Protein AF-A0A0R3Q534-F1 (afdb_monomer)

Solvent-accessible surface area (backbone atoms only — not comparable to full-atom values): 11091 Å² total; per-residue (Å²): 141,88,83,83,88,86,87,88,84,84,90,83,79,91,78,88,84,88,81,89,82,86,86,80,85,84,85,87,80,87,82,92,83,89,88,87,83,89,81,92,75,92,73,79,76,75,79,73,73,80,74,81,74,75,68,78,77,80,73,76,77,76,70,69,93,70,54,65,66,41,43,29,35,39,53,57,94,94,42,75,48,47,27,30,29,54,48,79,88,50,54,94,75,45,80,98,55,68,57,70,58,57,60,71,66,54,60,93,68,46,87,54,40,44,41,32,38,40,40,71,92,70,74,49,66,48,79,40,52,47,93,35,52,44,83,42,66,64,92,80,59,65,52,85,85,47,58,71,74,50,27,54,19,49,52,49,55,57,74,72,109

Secondary structure (DSSP, 8-state):
-PPP-------------------PPP---------------------PPPP-------------S--TT-EEEEEETTEEEEEEE--GGGGGG-TTS-HHHHHHT--SSGGGEEEEEESSSS--EEEEEGGGEEE--GGG--GGGS-HHHHHHHHHHHHH-

Structure (mmCIF, N/CA/C/O backbone):
data_AF-A0A0R3Q534-F1
#
_entry.id   AF-A0A0R3Q534-F1
#
loop_
_atom_site.group_PDB
_atom_site.id
_atom_site.type_symbol
_atom_site.label_atom_id
_atom_site.label_alt_id
_atom_site.label_comp_id
_atom_site.label_asym_id
_atom_site.label_entity_id
_atom_site.label_seq_id
_atom_site.pdbx_PDB_ins_code
_atom_site.Cartn_x
_atom_site.Cartn_y
_atom_site.Cartn_z
_atom_site.occupancy
_atom_site.B_iso_or_equiv
_atom_site.auth_seq_id
_atom_site.auth_comp_id
_atom_site.auth_asym_id
_atom_site.auth_atom_id
_atom_site.pdbx_PDB_model_num
ATOM 1 N N . MET A 1 1 ? -13.007 -58.824 14.047 1.00 42.56 1 MET A N 1
ATOM 2 C CA . MET A 1 1 ? -11.713 -59.517 14.225 1.00 42.56 1 MET A CA 1
ATOM 3 C C . MET A 1 1 ? -10.612 -58.473 14.197 1.00 42.56 1 MET A C 1
ATOM 5 O O . MET A 1 1 ? -10.309 -57.938 13.144 1.00 42.56 1 MET A O 1
ATOM 9 N N . THR A 1 2 ? -10.100 -58.116 15.367 1.00 43.03 2 THR A N 1
ATOM 10 C CA . THR A 1 2 ? -9.012 -57.154 15.579 1.00 43.03 2 THR A CA 1
ATOM 11 C C . THR A 1 2 ? -7.726 -57.930 15.839 1.00 43.03 2 THR A C 1
ATOM 13 O O . THR A 1 2 ? -7.668 -58.673 16.819 1.00 43.03 2 THR A O 1
ATOM 16 N N . TYR A 1 3 ? -6.712 -57.767 14.987 1.00 47.00 3 TYR A N 1
ATOM 17 C CA . TYR A 1 3 ? -5.370 -58.297 15.235 1.00 47.00 3 TYR A CA 1
ATOM 18 C C . TYR A 1 3 ? -4.449 -57.189 15.749 1.00 47.00 3 TYR A C 1
ATOM 20 O O . TYR A 1 3 ? -4.436 -56.074 15.234 1.00 47.00 3 TYR A O 1
ATOM 28 N N . ARG A 1 4 ? -3.751 -57.531 16.833 1.00 44.91 4 ARG A N 1
ATOM 29 C CA . ARG A 1 4 ? -2.842 -56.707 17.630 1.00 44.91 4 ARG A CA 1
ATOM 30 C C . ARG A 1 4 ? -1.530 -56.377 16.904 1.00 44.91 4 ARG A C 1
ATOM 32 O O . ARG A 1 4 ? -1.077 -57.113 16.033 1.00 44.91 4 ARG A O 1
ATOM 39 N N . SER A 1 5 ? -0.950 -55.283 17.381 1.00 47.78 5 SER A N 1
ATOM 40 C CA . SER A 1 5 ? 0.425 -54.778 17.302 1.00 47.78 5 SER A CA 1
ATOM 41 C C . SER A 1 5 ? 1.535 -55.820 17.533 1.00 47.78 5 SER A C 1
ATOM 43 O O . SER A 1 5 ? 1.389 -56.674 18.402 1.00 47.78 5 SER A O 1
ATOM 45 N N . ASP A 1 6 ? 2.658 -55.732 16.803 1.00 50.47 6 ASP A N 1
ATOM 46 C CA . ASP A 1 6 ? 3.908 -55.099 17.289 1.00 50.47 6 ASP A CA 1
ATOM 47 C C . ASP A 1 6 ? 5.087 -55.175 16.272 1.00 50.47 6 ASP A C 1
ATOM 49 O O . ASP A 1 6 ? 5.036 -55.975 15.334 1.00 50.47 6 ASP A O 1
ATOM 53 N N . PRO A 1 7 ? 6.126 -54.314 16.411 1.00 62.03 7 PRO A N 1
ATOM 54 C CA . PRO A 1 7 ? 7.125 -53.994 15.383 1.00 62.03 7 PRO A CA 1
ATOM 55 C C . PRO A 1 7 ? 8.506 -54.668 15.572 1.00 62.03 7 PRO A C 1
ATOM 57 O O . PRO A 1 7 ? 8.750 -55.373 16.547 1.00 62.03 7 PRO A O 1
ATOM 60 N N . LEU A 1 8 ? 9.431 -54.318 14.657 1.00 47.75 8 LEU A N 1
ATOM 61 C CA . LEU A 1 8 ? 10.905 -54.477 14.646 1.00 47.75 8 LEU A CA 1
ATOM 62 C C . LEU A 1 8 ? 11.473 -55.653 13.831 1.00 47.75 8 LEU A C 1
ATOM 64 O O . LEU A 1 8 ? 11.405 -56.808 14.244 1.00 47.75 8 LEU A O 1
ATOM 68 N N . LYS A 1 9 ? 12.193 -55.315 12.746 1.00 47.91 9 LYS A N 1
ATOM 69 C CA . LYS A 1 9 ? 13.457 -55.971 12.346 1.00 47.91 9 LYS A CA 1
ATOM 70 C C . LYS A 1 9 ? 14.243 -55.147 11.306 1.00 47.91 9 LYS A C 1
ATOM 72 O O . LYS A 1 9 ? 13.891 -55.106 10.138 1.00 47.91 9 LYS A O 1
ATOM 77 N N . SER A 1 10 ? 15.266 -54.476 11.843 1.00 50.53 10 SER A N 1
ATOM 78 C CA . SER A 1 10 ? 16.608 -54.112 11.340 1.00 50.53 10 SER A CA 1
ATOM 79 C C . SER A 1 10 ? 16.907 -53.819 9.850 1.00 50.53 10 SER A C 1
ATOM 81 O O . SER A 1 10 ? 16.507 -54.567 8.961 1.00 50.53 10 SER A O 1
ATOM 83 N N . PRO A 1 11 ? 17.769 -52.809 9.582 1.00 51.19 11 PRO A N 1
ATOM 84 C CA . PRO A 1 11 ? 18.327 -52.537 8.263 1.00 51.19 11 PRO A CA 1
ATOM 85 C C . PRO A 1 11 ? 19.553 -53.424 8.019 1.00 51.19 11 PRO A C 1
ATOM 87 O O . PRO A 1 11 ? 20.388 -53.610 8.910 1.00 51.19 11 PRO A O 1
ATOM 90 N N . LYS A 1 12 ? 19.695 -53.963 6.808 1.00 50.72 12 LYS A N 1
ATOM 91 C CA . LYS A 1 12 ? 20.931 -54.623 6.392 1.00 50.72 12 LYS A CA 1
ATOM 92 C C . LYS A 1 12 ? 21.305 -54.219 4.969 1.00 50.72 12 LYS A C 1
ATOM 94 O O . LYS A 1 12 ? 20.480 -54.301 4.068 1.00 50.72 12 LYS A O 1
ATOM 99 N N . PHE A 1 13 ? 22.587 -53.886 4.839 1.00 50.59 13 PHE A N 1
ATOM 100 C CA . PHE A 1 13 ? 23.386 -53.764 3.617 1.00 50.59 13 PHE A CA 1
ATOM 101 C C . PHE A 1 13 ? 23.431 -52.387 2.945 1.00 50.59 13 PHE A C 1
ATOM 103 O O . PHE A 1 13 ? 22.889 -52.127 1.881 1.00 50.59 13 PHE A O 1
ATOM 110 N N . LEU A 1 14 ? 24.206 -51.535 3.618 1.00 47.16 14 LEU A N 1
ATOM 111 C CA . LEU A 1 14 ? 25.301 -50.760 3.043 1.00 47.16 14 LEU A CA 1
ATOM 112 C C . LEU A 1 14 ? 26.190 -51.644 2.137 1.00 47.16 14 LEU A C 1
ATOM 114 O O . LEU A 1 14 ? 26.792 -52.577 2.660 1.00 47.16 14 LEU A O 1
ATOM 118 N N . THR A 1 15 ? 26.317 -51.315 0.849 1.00 54.50 15 THR A N 1
ATOM 119 C CA . THR A 1 15 ? 27.600 -51.292 0.117 1.00 54.50 15 THR A CA 1
ATOM 120 C C . THR A 1 15 ? 27.494 -50.387 -1.109 1.00 54.50 15 THR A C 1
ATOM 122 O O . THR A 1 15 ? 26.560 -50.472 -1.899 1.00 54.50 15 THR A O 1
ATOM 125 N N . THR A 1 16 ? 28.484 -49.510 -1.184 1.00 53.75 16 THR A N 1
ATOM 126 C CA . THR A 1 16 ? 28.896 -48.570 -2.221 1.00 53.75 16 THR A CA 1
ATOM 127 C C . THR A 1 16 ? 29.020 -49.206 -3.604 1.00 53.75 16 THR A C 1
ATOM 129 O O . THR A 1 16 ? 29.630 -50.262 -3.704 1.00 53.75 16 THR A O 1
ATOM 132 N N . ASP A 1 17 ? 28.589 -48.499 -4.651 1.00 44.41 17 ASP A N 1
ATOM 133 C CA . ASP A 1 17 ? 29.259 -48.573 -5.950 1.00 44.41 17 ASP A CA 1
ATOM 134 C C . ASP A 1 17 ? 29.439 -47.167 -6.531 1.00 44.41 17 ASP A C 1
ATOM 136 O O . ASP A 1 17 ? 28.502 -46.415 -6.797 1.00 44.41 17 ASP A O 1
ATOM 140 N N . THR A 1 18 ? 30.712 -46.815 -6.641 1.00 52.75 18 THR A N 1
ATOM 141 C CA . THR A 1 18 ? 31.289 -45.652 -7.300 1.00 52.75 18 THR A CA 1
ATOM 142 C C . THR A 1 18 ? 31.275 -45.848 -8.812 1.00 52.75 18 THR A C 1
ATOM 144 O O . THR A 1 18 ? 31.829 -46.829 -9.301 1.00 52.75 18 THR A O 1
ATOM 147 N N . SER A 1 19 ? 30.780 -44.869 -9.568 1.00 47.81 19 SER A N 1
ATOM 148 C CA . SER A 1 19 ? 31.310 -44.615 -10.911 1.00 47.81 19 SER A CA 1
ATOM 149 C C . SER A 1 19 ? 31.380 -43.112 -11.180 1.00 47.81 19 SER A C 1
ATOM 151 O O . SER A 1 19 ? 30.387 -42.411 -11.343 1.00 47.81 19 SER A O 1
ATOM 153 N N . THR A 1 20 ? 32.616 -42.629 -11.142 1.00 50.75 20 THR A N 1
ATOM 154 C CA . THR A 1 20 ? 33.111 -41.377 -11.707 1.00 50.75 20 THR A CA 1
ATOM 155 C C . THR A 1 20 ? 33.110 -41.474 -13.232 1.00 50.75 20 THR A C 1
ATOM 157 O O . THR A 1 20 ? 33.732 -42.387 -13.773 1.00 50.75 20 THR A O 1
ATOM 160 N N . MET A 1 21 ? 32.496 -40.517 -13.927 1.00 52.84 21 MET A N 1
ATOM 161 C CA . MET A 1 21 ? 32.810 -40.238 -15.331 1.00 52.84 21 MET A CA 1
ATOM 162 C C . MET A 1 21 ? 33.154 -38.754 -15.459 1.00 52.84 21 MET A C 1
ATOM 164 O O . MET A 1 21 ? 32.279 -37.893 -15.429 1.00 52.84 21 MET A O 1
ATOM 168 N N . GLU A 1 22 ? 34.454 -38.472 -15.537 1.00 53.66 22 GLU A N 1
ATOM 169 C CA . GLU A 1 22 ? 34.999 -37.202 -16.004 1.00 53.66 22 GLU A CA 1
ATOM 170 C C . GLU A 1 22 ? 35.089 -37.280 -17.531 1.00 53.66 22 GLU A C 1
ATOM 172 O O . GLU A 1 22 ? 35.895 -38.040 -18.066 1.00 53.66 22 GLU A O 1
ATOM 177 N N . GLU A 1 23 ? 34.276 -36.507 -18.246 1.00 46.62 23 GLU A N 1
ATOM 178 C CA . GLU A 1 23 ? 34.469 -36.282 -19.679 1.00 46.62 23 GLU A CA 1
ATOM 179 C C . GLU A 1 23 ? 35.147 -34.919 -19.858 1.00 46.62 23 GLU A C 1
ATOM 181 O O . GLU A 1 23 ? 34.519 -33.863 -19.830 1.00 46.62 23 GLU A O 1
ATOM 186 N N . SER A 1 24 ? 36.477 -34.950 -19.968 1.00 41.22 24 SER A N 1
ATOM 187 C CA . SER A 1 24 ? 37.291 -33.811 -20.391 1.00 41.22 24 SER A CA 1
ATOM 188 C C . SER A 1 24 ? 37.389 -33.816 -21.916 1.00 41.22 24 SER A C 1
ATOM 190 O O . SER A 1 24 ? 37.985 -34.728 -22.488 1.00 41.22 24 SER A O 1
ATOM 192 N N . SER A 1 25 ? 36.853 -32.793 -22.585 1.00 45.66 25 SER A N 1
ATOM 193 C CA . SER A 1 25 ? 37.158 -32.543 -23.998 1.00 45.66 25 SER A CA 1
ATOM 194 C C . SER A 1 25 ? 38.455 -31.750 -24.137 1.00 45.66 25 SER A C 1
ATOM 196 O O . SER A 1 25 ? 38.596 -30.638 -23.632 1.00 45.66 25 SER A O 1
ATOM 198 N N . SER A 1 26 ? 39.389 -32.366 -24.853 1.00 47.88 26 SER A N 1
ATOM 199 C CA . SER A 1 26 ? 40.662 -31.830 -25.320 1.00 47.88 26 SER A CA 1
ATOM 200 C C . SER A 1 26 ? 40.478 -31.104 -26.658 1.00 47.88 26 SER A C 1
ATOM 202 O O . SER A 1 26 ? 39.813 -31.629 -27.549 1.00 47.88 26 SER A O 1
ATOM 204 N N . ALA A 1 27 ? 41.106 -29.936 -26.811 1.00 48.38 27 ALA A N 1
ATOM 205 C CA . ALA A 1 27 ? 41.592 -29.441 -28.098 1.00 48.38 27 ALA A CA 1
ATOM 206 C C . ALA A 1 27 ? 42.800 -28.522 -27.843 1.00 48.38 27 ALA A C 1
ATOM 208 O O . ALA A 1 27 ? 42.671 -27.433 -27.286 1.00 48.38 27 ALA A O 1
ATOM 209 N N . ASP A 1 28 ? 43.975 -29.035 -28.195 1.00 40.34 28 ASP A N 1
ATOM 210 C CA . ASP A 1 28 ? 45.285 -28.387 -28.176 1.00 40.34 28 ASP A CA 1
ATOM 211 C C . ASP A 1 28 ? 45.543 -27.873 -29.604 1.00 40.34 28 ASP A C 1
ATOM 213 O O . ASP A 1 28 ? 45.455 -28.665 -30.540 1.00 40.34 28 ASP A O 1
ATOM 217 N N . GLU A 1 29 ? 45.833 -26.584 -29.798 1.00 44.50 29 GLU A 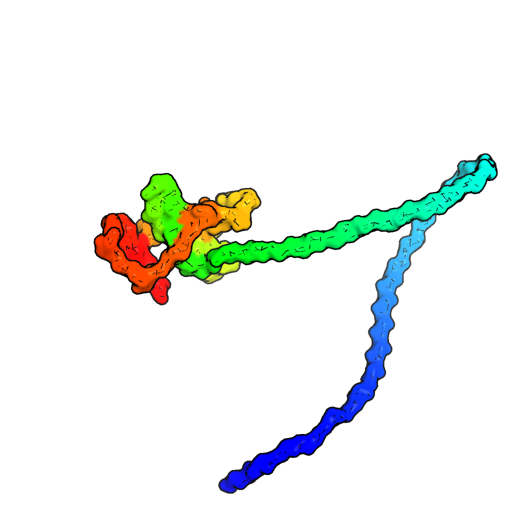N 1
ATOM 218 C CA . GLU A 1 29 ? 46.402 -26.080 -31.059 1.00 44.50 29 GLU A CA 1
ATOM 219 C C . GLU A 1 29 ? 47.354 -24.896 -30.791 1.00 44.50 29 GLU A C 1
ATOM 221 O O . GLU A 1 29 ? 46.984 -23.730 -30.679 1.00 44.50 29 GLU A O 1
ATOM 226 N N . GLU A 1 30 ? 48.616 -25.266 -30.565 1.00 38.25 30 GLU A N 1
ATOM 227 C CA . GLU A 1 30 ? 49.782 -24.846 -31.351 1.00 38.25 30 GLU A CA 1
ATOM 228 C C . GLU A 1 30 ? 49.926 -23.359 -31.743 1.00 38.25 30 GLU A C 1
ATOM 230 O O . GLU A 1 30 ? 49.432 -22.927 -32.777 1.00 38.25 30 GLU A O 1
ATOM 235 N N . ILE A 1 31 ? 50.823 -22.629 -31.058 1.00 47.91 31 ILE A N 1
ATOM 236 C CA . ILE A 1 31 ? 51.810 -21.799 -31.778 1.00 47.91 31 ILE A CA 1
ATOM 237 C C . ILE A 1 31 ? 53.125 -21.648 -31.001 1.00 47.91 31 ILE A C 1
ATOM 239 O O . ILE A 1 31 ? 53.256 -20.898 -30.032 1.00 47.91 31 ILE A O 1
ATOM 243 N N . HIS A 1 32 ? 54.151 -22.346 -31.486 1.00 39.16 32 HIS A N 1
ATOM 244 C CA . HIS A 1 32 ? 55.548 -22.129 -31.133 1.00 39.16 32 HIS A CA 1
ATOM 245 C C . HIS A 1 32 ? 56.123 -20.921 -31.887 1.00 39.16 32 HIS A C 1
ATOM 247 O O . HIS A 1 32 ? 56.266 -20.972 -33.105 1.00 39.16 32 HIS A O 1
ATOM 253 N N . LEU A 1 33 ? 56.627 -19.907 -31.175 1.00 47.12 33 LEU A N 1
ATOM 254 C CA . LEU A 1 33 ? 57.635 -18.990 -31.724 1.00 47.12 33 LEU A CA 1
ATOM 255 C C . LEU A 1 33 ? 58.815 -18.828 -30.756 1.00 47.12 33 LEU A C 1
ATOM 257 O O . LEU A 1 33 ? 58.691 -18.445 -29.597 1.00 47.12 33 LEU A O 1
ATOM 261 N N . ARG A 1 34 ? 59.990 -19.206 -31.264 1.00 44.91 34 ARG A N 1
ATOM 262 C CA . ARG A 1 34 ? 61.274 -19.319 -30.565 1.00 44.91 34 ARG A CA 1
ATOM 263 C C . ARG A 1 34 ? 62.043 -17.990 -30.536 1.00 44.91 34 ARG A C 1
ATOM 265 O O . ARG A 1 34 ? 62.102 -17.315 -31.555 1.00 44.91 34 ARG A O 1
ATOM 272 N N . ARG A 1 35 ? 62.826 -17.798 -29.460 1.00 42.56 35 ARG A N 1
ATOM 273 C CA . ARG A 1 35 ? 64.265 -17.398 -29.388 1.00 42.56 35 ARG A CA 1
ATOM 274 C C . ARG A 1 35 ? 64.540 -16.274 -28.379 1.00 42.56 35 ARG A C 1
ATOM 276 O O . ARG A 1 35 ? 64.153 -15.133 -28.576 1.00 42.56 35 ARG A O 1
ATOM 283 N N . GLY A 1 36 ? 65.363 -16.578 -27.373 1.00 41.59 36 GLY A N 1
ATOM 284 C CA . GLY A 1 36 ? 65.981 -15.579 -26.497 1.00 41.59 36 GLY A CA 1
ATOM 285 C C . GLY A 1 36 ? 66.969 -16.213 -25.519 1.00 41.59 36 GLY A C 1
ATOM 286 O O . GLY A 1 36 ? 66.614 -17.084 -24.742 1.00 41.59 36 GLY A O 1
ATOM 287 N N . ARG A 1 37 ? 68.237 -15.822 -25.606 1.00 42.97 37 ARG A N 1
ATOM 288 C CA . ARG A 1 37 ? 69.441 -16.509 -25.117 1.00 42.97 37 ARG A CA 1
ATOM 289 C C . ARG A 1 37 ? 69.981 -15.854 -23.829 1.00 42.97 37 ARG A C 1
ATOM 291 O O . ARG A 1 37 ? 70.221 -14.658 -23.842 1.00 42.97 37 ARG A O 1
ATOM 298 N N . ARG A 1 38 ? 70.315 -16.682 -22.819 1.00 45.38 38 ARG A N 1
ATOM 299 C CA . ARG A 1 38 ? 71.292 -16.492 -21.703 1.00 45.38 38 ARG A CA 1
ATOM 300 C C . ARG A 1 38 ? 71.096 -15.334 -20.690 1.00 45.38 38 ARG A C 1
ATOM 302 O O . ARG A 1 38 ? 71.325 -14.188 -21.041 1.00 45.38 38 ARG A O 1
ATOM 309 N N . ARG A 1 39 ? 71.008 -15.659 -19.385 1.00 42.66 39 ARG A N 1
ATOM 310 C CA . ARG A 1 39 ? 72.074 -15.486 -18.348 1.00 42.66 39 ARG A CA 1
ATOM 311 C C . ARG A 1 39 ? 71.547 -15.715 -16.919 1.00 42.66 39 ARG A C 1
ATOM 313 O O . ARG A 1 39 ? 70.423 -15.362 -16.593 1.00 42.66 39 ARG A O 1
ATOM 320 N N . ASN A 1 40 ? 72.430 -16.278 -16.091 1.00 43.94 40 ASN A N 1
ATOM 321 C CA . ASN A 1 40 ? 72.383 -16.400 -14.629 1.00 43.94 40 ASN A CA 1
ATOM 322 C C . ASN A 1 40 ? 71.710 -15.230 -13.889 1.00 43.94 40 ASN A C 1
ATOM 324 O O . ASN A 1 40 ? 72.032 -14.073 -14.139 1.00 43.94 40 ASN A O 1
ATOM 328 N N . THR A 1 41 ? 70.922 -15.542 -12.860 1.00 40.84 41 THR A N 1
ATOM 329 C CA . THR A 1 41 ? 71.283 -15.379 -11.432 1.00 40.84 41 THR A CA 1
ATOM 330 C C . THR A 1 41 ? 70.080 -15.755 -10.559 1.00 40.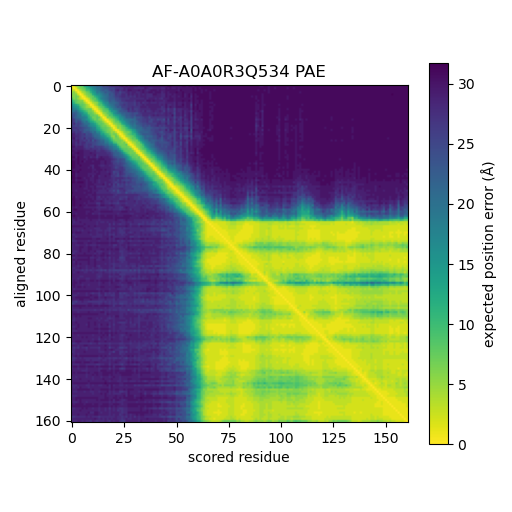84 41 THR A C 1
ATOM 332 O O . THR A 1 41 ? 68.931 -15.482 -10.898 1.00 40.84 41 THR A O 1
ATOM 335 N N . ARG A 1 42 ? 70.357 -16.441 -9.443 1.00 47.66 42 ARG A N 1
ATOM 336 C CA . ARG A 1 42 ? 69.405 -16.831 -8.393 1.00 47.66 42 ARG A CA 1
ATOM 337 C C . ARG A 1 42 ? 68.444 -15.681 -8.060 1.00 47.66 42 ARG A C 1
ATOM 339 O O . ARG A 1 42 ? 68.833 -14.744 -7.371 1.00 47.66 42 ARG A O 1
ATOM 346 N N . LYS A 1 43 ? 67.179 -15.787 -8.469 1.00 46.81 43 LYS A N 1
ATOM 347 C CA . LYS A 1 43 ? 66.091 -15.061 -7.809 1.00 46.81 43 LYS A CA 1
ATOM 348 C C . LYS A 1 43 ? 65.603 -15.941 -6.670 1.00 46.81 43 LYS A C 1
ATOM 350 O O . LYS A 1 43 ? 64.912 -16.931 -6.889 1.00 46.81 43 LYS A O 1
ATOM 355 N N . SER A 1 44 ? 66.025 -15.597 -5.460 1.00 53.38 44 SER A N 1
ATOM 356 C CA . SER A 1 44 ? 65.377 -15.995 -4.217 1.00 53.38 44 SER A CA 1
ATOM 357 C C . SER A 1 44 ? 63.874 -15.776 -4.380 1.00 53.38 44 SER A C 1
ATOM 359 O O . SER A 1 44 ? 63.391 -14.645 -4.436 1.00 53.38 44 SER A O 1
ATOM 361 N N . ARG A 1 45 ? 63.139 -16.878 -4.538 1.00 48.69 45 ARG A N 1
ATOM 362 C CA . ARG A 1 45 ? 61.682 -16.897 -4.552 1.00 48.69 45 ARG A CA 1
ATOM 363 C C . ARG A 1 45 ? 61.258 -16.500 -3.139 1.00 48.69 45 ARG A C 1
ATOM 365 O O . ARG A 1 45 ? 61.192 -17.347 -2.256 1.00 48.69 45 ARG A O 1
ATOM 372 N N . LYS A 1 46 ? 61.070 -15.197 -2.895 1.00 52.78 46 LYS A N 1
ATOM 373 C CA . LYS A 1 46 ? 60.310 -14.739 -1.731 1.00 52.78 46 LYS A CA 1
ATOM 374 C C . LYS A 1 46 ? 58.963 -15.443 -1.840 1.00 52.78 46 LYS A C 1
ATOM 376 O O . LYS A 1 46 ? 58.224 -15.207 -2.793 1.00 52.78 46 LYS A O 1
ATOM 381 N N . LEU A 1 47 ? 58.714 -16.362 -0.914 1.00 55.97 47 LEU A N 1
ATOM 382 C CA . LEU A 1 47 ? 57.388 -16.882 -0.638 1.00 55.97 47 LEU A CA 1
ATOM 383 C C . LEU A 1 47 ? 56.565 -15.667 -0.215 1.00 55.97 47 LEU A C 1
ATOM 385 O O . LEU A 1 47 ? 56.683 -15.192 0.910 1.00 55.97 47 LEU A O 1
ATOM 389 N N . ILE A 1 48 ? 55.836 -15.082 -1.163 1.00 59.28 48 ILE A N 1
ATOM 390 C CA . ILE A 1 48 ? 54.762 -14.155 -0.837 1.00 59.28 48 ILE A CA 1
ATOM 391 C C . ILE A 1 48 ? 53.746 -15.027 -0.090 1.00 59.28 48 ILE A C 1
ATOM 393 O O . ILE A 1 48 ? 53.326 -16.042 -0.657 1.00 59.28 48 ILE A O 1
ATOM 397 N N . PRO A 1 49 ? 53.406 -14.726 1.175 1.00 58.22 49 PRO A N 1
ATOM 398 C CA . PRO A 1 49 ? 52.315 -15.421 1.837 1.00 58.22 49 PRO A CA 1
ATOM 399 C C . PRO A 1 49 ? 51.068 -15.241 0.966 1.00 58.22 49 PRO A C 1
ATOM 401 O O . PRO A 1 49 ? 50.870 -14.129 0.466 1.00 58.22 49 PRO A O 1
ATOM 404 N N . PRO A 1 50 ? 50.247 -16.280 0.741 1.00 55.22 50 PRO A N 1
ATOM 405 C CA . PRO A 1 50 ? 48.971 -16.078 0.074 1.00 55.22 50 PRO A CA 1
ATOM 406 C C . PRO A 1 50 ? 48.240 -14.978 0.844 1.00 55.22 50 PRO A C 1
ATOM 408 O O . PRO A 1 50 ? 48.061 -15.089 2.059 1.00 55.22 50 PRO A O 1
ATOM 411 N N . GLN A 1 51 ? 47.907 -13.879 0.160 1.00 63.44 51 GLN A N 1
ATOM 412 C CA . GLN A 1 51 ? 47.023 -12.886 0.752 1.00 63.44 51 GLN A CA 1
ATOM 413 C C . GLN A 1 51 ? 45.766 -13.639 1.192 1.00 63.44 51 GLN A C 1
ATOM 415 O O . GLN A 1 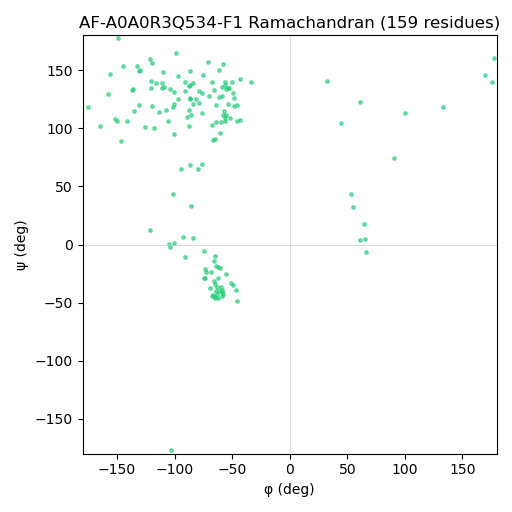51 ? 45.304 -14.503 0.437 1.00 63.44 51 GLN A O 1
ATOM 420 N N . PRO A 1 52 ? 45.252 -13.392 2.407 1.00 57.88 52 PRO A N 1
ATOM 421 C CA . PRO A 1 52 ? 44.000 -13.994 2.807 1.00 57.88 52 PRO A CA 1
ATOM 422 C C . PRO A 1 52 ? 42.972 -13.552 1.771 1.00 57.88 52 PRO A C 1
ATOM 424 O O . PRO A 1 52 ? 42.675 -12.367 1.662 1.00 57.88 52 PRO A O 1
ATOM 427 N N . MET A 1 53 ? 42.502 -14.501 0.956 1.00 56.34 53 MET A N 1
ATOM 428 C CA . MET A 1 53 ? 41.284 -14.305 0.191 1.00 56.34 53 MET A CA 1
ATOM 429 C C . MET A 1 53 ? 40.233 -13.974 1.238 1.00 56.34 53 MET A C 1
ATOM 431 O O . MET A 1 53 ? 39.855 -14.841 2.031 1.00 56.34 53 MET A O 1
ATOM 435 N N . GLU A 1 54 ? 39.841 -12.704 1.298 1.00 59.31 54 GLU A N 1
ATOM 436 C CA . GLU A 1 54 ? 38.621 -12.306 1.970 1.00 59.31 54 GLU A CA 1
ATOM 437 C C . GLU A 1 54 ? 37.543 -13.205 1.379 1.00 59.31 54 GLU A C 1
ATOM 439 O O . GLU A 1 54 ? 37.242 -13.154 0.184 1.00 59.31 54 GLU A O 1
ATOM 444 N N . ARG A 1 55 ? 37.059 -14.145 2.195 1.00 64.12 55 ARG A N 1
ATOM 445 C CA . ARG A 1 55 ? 35.896 -14.941 1.828 1.00 64.12 55 ARG A CA 1
ATOM 446 C C . ARG A 1 55 ? 34.818 -13.927 1.448 1.00 64.12 55 ARG A C 1
ATOM 448 O O . ARG A 1 55 ? 34.679 -12.955 2.196 1.00 64.12 55 ARG A O 1
ATOM 455 N N . PRO A 1 56 ? 34.094 -14.114 0.331 1.00 57.19 56 PRO A N 1
ATOM 456 C CA . PRO A 1 56 ? 32.951 -13.269 0.036 1.00 57.19 56 PRO A CA 1
ATOM 457 C C . PRO A 1 56 ? 32.105 -13.215 1.302 1.00 57.19 56 PRO A C 1
ATOM 459 O O . PRO A 1 56 ? 31.736 -14.265 1.835 1.00 57.19 56 PRO A O 1
ATOM 462 N N . VAL A 1 57 ? 31.919 -12.013 1.849 1.00 59.59 57 VAL A N 1
ATOM 463 C CA . VAL A 1 57 ? 30.997 -11.820 2.961 1.00 59.59 57 VAL A CA 1
ATOM 464 C C . VAL A 1 57 ? 29.669 -12.324 2.435 1.00 59.59 57 VAL A C 1
ATOM 466 O O . VAL A 1 57 ? 29.160 -11.801 1.447 1.00 59.59 57 VAL A O 1
ATOM 469 N N . GLU A 1 58 ? 29.177 -13.400 3.034 1.00 53.69 58 GLU A N 1
ATOM 470 C CA . GLU A 1 58 ? 27.873 -13.957 2.729 1.00 53.69 58 GLU A CA 1
ATOM 471 C C . GLU A 1 58 ? 26.864 -12.891 3.161 1.00 53.69 58 GLU A C 1
ATOM 473 O O . GLU A 1 58 ? 26.521 -12.751 4.335 1.00 53.69 58 GLU A O 1
ATOM 478 N N . THR A 1 59 ? 26.516 -12.007 2.227 1.00 51.16 59 THR A N 1
ATOM 479 C CA . THR A 1 59 ? 25.528 -10.969 2.465 1.00 51.16 59 THR A CA 1
ATOM 480 C C . THR A 1 59 ? 24.205 -11.685 2.623 1.00 51.16 59 THR A C 1
ATOM 482 O O . THR A 1 59 ? 23.625 -12.148 1.643 1.00 51.16 59 THR A O 1
ATOM 485 N N . VAL A 1 60 ? 23.754 -11.810 3.868 1.00 53.25 60 VAL A N 1
ATOM 486 C CA . VAL A 1 60 ? 22.381 -12.196 4.168 1.00 53.25 60 VAL A CA 1
ATOM 487 C C . VAL A 1 60 ? 21.514 -11.120 3.532 1.00 53.25 60 VAL A C 1
ATOM 489 O O . VAL A 1 60 ? 21.491 -9.982 4.005 1.00 53.25 60 VAL A O 1
ATOM 492 N N . GLU A 1 61 ? 20.875 -11.449 2.411 1.00 52.97 61 GLU A N 1
ATOM 493 C CA . GLU A 1 61 ? 19.863 -10.594 1.811 1.00 52.97 61 GLU A CA 1
ATOM 494 C C . GLU A 1 61 ? 18.801 -10.368 2.886 1.00 52.97 61 GLU A C 1
ATOM 496 O O . GLU A 1 61 ? 18.102 -11.297 3.299 1.00 52.97 61 GLU A O 1
ATOM 501 N N . VAL A 1 62 ? 18.745 -9.148 3.422 1.00 48.88 62 VAL A N 1
ATOM 502 C CA . VAL A 1 62 ? 17.707 -8.767 4.373 1.00 48.88 62 VAL A CA 1
ATOM 503 C C . VAL A 1 62 ? 16.404 -8.856 3.598 1.00 48.88 62 VAL A C 1
ATOM 505 O O . VAL A 1 62 ? 16.146 -8.046 2.708 1.00 48.88 62 VAL A O 1
ATOM 508 N N . ALA A 1 63 ? 15.629 -9.900 3.886 1.00 57.50 63 ALA A N 1
ATOM 509 C CA . ALA A 1 63 ? 14.302 -10.074 3.333 1.00 57.50 63 ALA A CA 1
ATOM 510 C C . ALA A 1 63 ? 13.528 -8.767 3.534 1.00 57.50 63 ALA A C 1
ATOM 512 O O . ALA A 1 63 ? 13.543 -8.203 4.629 1.00 57.50 63 ALA A O 1
ATOM 513 N N . CYS A 1 64 ? 12.902 -8.271 2.465 1.00 65.88 64 CYS A N 1
ATOM 514 C CA . CYS A 1 64 ? 11.992 -7.137 2.557 1.00 65.88 64 CYS A CA 1
ATOM 515 C C . CYS A 1 64 ? 11.024 -7.398 3.720 1.00 65.88 64 CYS A C 1
ATOM 517 O O . CYS A 1 64 ? 10.426 -8.472 3.782 1.00 65.88 64 CYS A O 1
ATOM 519 N N . GLU A 1 65 ? 10.922 -6.453 4.659 1.00 83.62 65 GLU A N 1
ATOM 520 C CA . GLU A 1 65 ? 10.159 -6.645 5.900 1.00 83.62 65 GLU A CA 1
ATOM 521 C C . GLU A 1 65 ? 8.670 -6.891 5.631 1.00 83.62 65 GLU A C 1
ATOM 523 O O . GLU A 1 65 ? 7.995 -7.451 6.485 1.00 83.62 65 GLU A O 1
ATOM 528 N N . PHE A 1 66 ? 8.175 -6.520 4.448 1.00 91.75 66 PHE A N 1
ATOM 529 C CA . PHE A 1 66 ? 6.771 -6.596 4.070 1.00 91.75 66 PHE A CA 1
ATOM 530 C C . PHE A 1 66 ? 6.513 -7.664 3.006 1.00 91.75 66 PHE A C 1
ATOM 532 O O . PHE A 1 66 ? 7.260 -7.800 2.032 1.00 91.75 66 PHE A O 1
ATOM 539 N N . GLN A 1 67 ? 5.414 -8.389 3.173 1.00 92.31 67 GLN A N 1
ATOM 540 C CA . GLN A 1 67 ? 4.915 -9.396 2.247 1.00 92.31 67 GLN A CA 1
ATOM 541 C C . GLN A 1 67 ? 3.799 -8.837 1.362 1.00 92.31 67 GLN A C 1
ATOM 543 O O . GLN A 1 67 ? 3.229 -7.779 1.621 1.00 92.31 67 GLN A O 1
ATOM 548 N N . HIS A 1 68 ? 3.487 -9.555 0.282 1.00 93.38 68 HIS A N 1
ATOM 549 C CA . HIS A 1 68 ? 2.334 -9.223 -0.548 1.00 93.38 68 HIS A CA 1
ATOM 550 C C . HIS A 1 68 ? 1.050 -9.195 0.289 1.00 93.38 68 HIS A C 1
ATOM 552 O O . HIS A 1 68 ? 0.861 -10.048 1.151 1.00 93.38 68 HIS A O 1
ATOM 558 N N . ASP A 1 69 ? 0.181 -8.226 0.007 1.00 94.31 69 ASP A N 1
ATOM 559 C CA . ASP A 1 69 ? -1.098 -7.983 0.671 1.00 94.31 69 ASP A CA 1
ATOM 560 C C . ASP A 1 69 ? -1.011 -7.570 2.150 1.00 94.31 69 ASP A C 1
ATOM 562 O O . ASP A 1 69 ? -2.046 -7.305 2.769 1.00 94.31 69 ASP A O 1
ATOM 566 N N . ASP A 1 70 ? 0.196 -7.376 2.698 1.00 95.50 70 ASP A N 1
ATOM 567 C CA . ASP A 1 70 ? 0.352 -6.721 3.994 1.00 95.50 70 ASP A CA 1
ATOM 568 C C . ASP A 1 70 ? -0.256 -5.320 3.949 1.00 95.50 70 ASP A C 1
ATOM 570 O O . ASP A 1 70 ? 0.059 -4.498 3.081 1.00 95.50 70 ASP A O 1
ATOM 574 N N . ILE A 1 71 ? -1.129 -5.035 4.916 1.00 97.06 71 ILE A N 1
ATOM 575 C CA . ILE A 1 71 ? -1.752 -3.723 5.048 1.00 97.06 71 ILE A CA 1
ATOM 576 C C . ILE A 1 71 ? -0.841 -2.828 5.878 1.00 97.06 71 ILE A C 1
ATOM 578 O O . ILE A 1 71 ? -0.470 -3.148 7.012 1.00 97.06 71 ILE A O 1
ATOM 582 N N . VAL A 1 72 ? -0.510 -1.670 5.321 1.00 97.12 72 VAL A N 1
ATOM 583 C CA . VAL A 1 72 ? 0.498 -0.766 5.863 1.00 97.12 72 VAL A CA 1
ATOM 584 C C . VAL A 1 72 ? -0.014 0.664 5.971 1.00 97.12 72 VAL A C 1
ATOM 586 O O . VAL A 1 72 ? -0.857 1.128 5.203 1.00 97.12 72 VAL A O 1
ATOM 589 N N . TRP A 1 73 ? 0.529 1.373 6.952 1.00 96.75 73 TRP A N 1
ATOM 590 C CA . TRP A 1 73 ? 0.475 2.819 7.061 1.00 96.75 73 TRP A CA 1
ATOM 591 C C . TRP A 1 73 ? 1.633 3.438 6.293 1.00 96.75 73 TRP A C 1
ATOM 593 O O . TRP A 1 73 ? 2.776 3.018 6.448 1.00 96.75 73 TRP A O 1
ATOM 603 N N . ILE A 1 74 ? 1.332 4.493 5.547 1.00 96.81 74 ILE A N 1
ATOM 604 C CA . ILE A 1 74 ? 2.292 5.329 4.840 1.00 96.81 74 ILE A CA 1
ATOM 605 C C . ILE A 1 74 ? 2.238 6.699 5.498 1.00 96.81 74 ILE A C 1
ATOM 607 O O . ILE A 1 74 ? 1.196 7.350 5.447 1.00 96.81 74 ILE A O 1
ATOM 611 N N . THR A 1 75 ? 3.330 7.105 6.140 1.00 95.62 75 THR A N 1
ATOM 612 C CA . THR A 1 75 ? 3.423 8.392 6.841 1.00 95.62 75 THR A CA 1
ATOM 613 C C . THR A 1 75 ? 4.514 9.236 6.197 1.00 95.62 75 THR A C 1
ATOM 615 O O . THR A 1 75 ? 5.695 9.017 6.447 1.00 95.62 75 THR A O 1
ATOM 618 N N . GLU A 1 76 ? 4.126 10.179 5.343 1.00 93.06 76 GLU A N 1
ATOM 619 C CA . GLU A 1 76 ? 5.034 11.061 4.600 1.00 93.06 76 GLU A CA 1
ATOM 620 C C . GLU A 1 76 ? 4.468 12.488 4.650 1.00 93.06 76 GLU A C 1
ATOM 622 O O . GLU A 1 76 ? 3.276 12.679 4.428 1.00 93.06 76 GLU A O 1
ATOM 627 N N . ASN A 1 77 ? 5.306 13.491 4.940 1.00 91.12 77 ASN A N 1
ATOM 628 C CA . ASN A 1 77 ? 4.912 14.911 5.004 1.00 91.12 77 ASN A CA 1
ATOM 629 C C . ASN A 1 77 ? 3.711 15.195 5.930 1.00 91.12 77 ASN A C 1
ATOM 631 O O . ASN A 1 77 ? 2.795 15.917 5.548 1.00 91.12 77 ASN A O 1
ATOM 635 N N . ASP A 1 78 ? 3.694 14.586 7.119 1.00 87.56 78 ASP A N 1
ATOM 636 C CA . ASP A 1 78 ? 2.602 14.671 8.106 1.00 87.56 78 ASP A CA 1
ATOM 637 C C . ASP A 1 78 ? 1.235 14.139 7.625 1.00 87.56 78 ASP A C 1
ATOM 639 O O . ASP A 1 78 ? 0.256 14.151 8.373 1.00 87.56 78 ASP A O 1
ATOM 643 N N . GLU A 1 79 ? 1.162 13.588 6.411 1.00 90.44 79 GLU A N 1
ATOM 644 C CA . GLU A 1 79 ? 0.002 12.860 5.920 1.00 90.44 79 GLU A CA 1
ATOM 645 C C . GLU A 1 79 ? 0.131 11.374 6.233 1.00 90.44 79 GLU A C 1
ATOM 647 O O . GLU A 1 79 ? 1.190 10.762 6.071 1.00 90.44 79 GLU A O 1
ATOM 652 N N . ARG A 1 80 ? -0.991 10.768 6.629 1.00 92.25 80 ARG A N 1
ATOM 653 C CA . ARG A 1 80 ? -1.076 9.337 6.909 1.00 92.25 80 ARG A CA 1
ATOM 654 C C . ARG A 1 80 ? -2.095 8.672 5.993 1.00 92.25 80 ARG A C 1
ATOM 656 O O . ARG A 1 80 ? -3.278 9.001 6.036 1.00 92.25 80 ARG A O 1
ATOM 663 N N . LYS A 1 81 ? -1.634 7.720 5.183 1.00 95.50 81 LYS A N 1
ATOM 664 C CA . LYS A 1 81 ? -2.436 6.956 4.212 1.00 95.50 81 LYS A CA 1
ATOM 665 C C . LYS A 1 81 ? -2.347 5.461 4.501 1.00 95.50 81 LYS A C 1
ATOM 667 O O . LYS A 1 81 ? -1.417 5.020 5.175 1.00 95.50 81 LYS A O 1
ATOM 672 N N . ILE A 1 82 ? -3.309 4.689 4.000 1.00 96.06 82 ILE A N 1
ATOM 673 C CA . ILE A 1 82 ? -3.318 3.222 4.101 1.00 96.06 82 ILE A CA 1
ATOM 674 C C . ILE A 1 82 ? -3.223 2.644 2.704 1.00 96.06 82 ILE A C 1
ATOM 676 O O . ILE A 1 82 ? -3.880 3.122 1.780 1.00 96.06 82 ILE A O 1
ATOM 680 N N . GLY A 1 83 ? -2.432 1.594 2.570 1.00 96.94 83 GLY A N 1
ATOM 681 C CA . GLY A 1 83 ? -2.413 0.778 1.373 1.00 96.94 83 GLY A CA 1
ATOM 682 C C . GLY A 1 83 ? -2.074 -0.664 1.694 1.00 96.94 83 GLY A C 1
ATOM 683 O O . GLY A 1 83 ? -1.808 -1.012 2.846 1.00 96.94 83 GLY A O 1
ATOM 684 N N . ARG A 1 84 ? -2.079 -1.490 0.656 1.00 96.12 84 ARG A N 1
ATOM 685 C CA . ARG A 1 84 ? -1.569 -2.858 0.689 1.00 96.12 84 ARG A CA 1
ATOM 686 C C . ARG A 1 84 ? -0.292 -2.968 -0.124 1.00 96.12 84 ARG A C 1
ATOM 688 O O . ARG A 1 84 ? -0.125 -2.267 -1.126 1.00 96.12 84 ARG A O 1
ATOM 695 N N . VAL A 1 85 ? 0.592 -3.856 0.295 1.00 95.88 85 VAL A N 1
ATOM 696 C CA . VAL A 1 85 ? 1.855 -4.109 -0.394 1.00 95.88 85 VAL A CA 1
ATOM 697 C C . VAL A 1 85 ? 1.625 -5.001 -1.612 1.00 95.88 85 VAL A C 1
ATOM 699 O O . VAL A 1 85 ? 0.968 -6.038 -1.556 1.00 95.88 85 VAL A O 1
ATOM 702 N N . ILE A 1 86 ? 2.185 -4.599 -2.746 1.00 94.69 86 ILE A N 1
ATOM 703 C CA . ILE A 1 86 ? 2.095 -5.330 -4.004 1.00 94.69 86 ILE A CA 1
ATOM 704 C C . ILE A 1 86 ? 3.444 -5.970 -4.298 1.00 94.69 86 ILE A C 1
ATOM 706 O O . ILE A 1 86 ? 4.431 -5.282 -4.559 1.00 94.69 86 ILE A O 1
ATOM 710 N N . ASP A 1 87 ? 3.477 -7.300 -4.311 1.00 91.81 87 ASP A N 1
ATOM 711 C CA . ASP A 1 87 ? 4.614 -8.026 -4.850 1.00 91.81 87 ASP A CA 1
ATOM 712 C C . ASP A 1 87 ? 4.387 -8.260 -6.338 1.00 91.81 87 ASP A C 1
ATOM 714 O O . ASP A 1 87 ? 3.557 -9.062 -6.761 1.00 91.81 87 ASP A O 1
ATOM 718 N N . LEU A 1 88 ? 5.174 -7.569 -7.150 1.00 89.69 88 LEU A N 1
ATOM 719 C CA . LEU A 1 88 ? 5.109 -7.687 -8.595 1.00 89.69 88 LEU A CA 1
ATOM 720 C C . LEU A 1 88 ? 5.508 -9.073 -9.134 1.00 89.69 88 LEU A C 1
ATOM 722 O O . LEU A 1 88 ? 5.328 -9.326 -10.323 1.00 89.69 88 LEU A O 1
ATOM 726 N N . ARG A 1 89 ? 6.059 -9.975 -8.313 1.00 87.62 89 ARG A N 1
ATOM 727 C CA . ARG A 1 89 ? 6.260 -11.390 -8.675 1.00 87.62 89 ARG A CA 1
ATOM 728 C C . ARG A 1 89 ? 4.940 -12.160 -8.689 1.00 87.62 89 ARG A C 1
ATOM 730 O O . ARG A 1 89 ? 4.811 -13.127 -9.433 1.00 87.62 89 ARG A O 1
ATOM 737 N N . MET A 1 90 ? 3.939 -11.684 -7.953 1.00 86.81 90 MET A N 1
ATOM 738 C CA . MET A 1 90 ? 2.602 -12.268 -7.866 1.00 86.81 90 MET A CA 1
ATOM 739 C C . MET A 1 90 ? 1.682 -11.779 -8.992 1.00 86.81 90 MET A C 1
ATOM 741 O O . MET A 1 90 ? 0.483 -11.658 -8.784 1.00 86.81 90 MET A O 1
ATOM 745 N N . ARG A 1 91 ? 2.212 -11.508 -10.200 1.00 78.94 91 ARG A N 1
ATOM 746 C CA . ARG A 1 91 ? 1.461 -10.899 -11.326 1.00 78.94 91 ARG A CA 1
ATOM 747 C C . ARG A 1 91 ? 0.122 -11.575 -11.621 1.00 78.94 91 ARG A C 1
ATOM 749 O O . ARG A 1 91 ? -0.824 -10.897 -11.986 1.00 78.94 91 ARG A O 1
ATOM 756 N N . VAL A 1 92 ? 0.052 -12.894 -11.443 1.00 80.19 92 VAL A N 1
ATOM 757 C CA . VAL A 1 92 ? -1.159 -13.704 -11.660 1.00 80.19 92 VAL A CA 1
ATOM 758 C C . VAL A 1 92 ? -2.302 -13.395 -10.685 1.00 80.19 92 VAL A C 1
ATOM 760 O O . VAL A 1 92 ? -3.415 -13.842 -10.917 1.00 80.19 92 VAL A O 1
ATOM 763 N N . LEU A 1 93 ? -2.027 -12.678 -9.591 1.00 80.88 93 LEU A N 1
ATOM 764 C CA . LEU A 1 93 ? -3.009 -12.231 -8.598 1.00 80.88 93 LEU A CA 1
ATOM 765 C C . LEU A 1 93 ? -3.342 -10.733 -8.733 1.00 80.88 93 LEU A C 1
ATOM 767 O O . LEU A 1 93 ? -4.150 -10.209 -7.970 1.00 80.88 93 LEU A O 1
ATOM 771 N N . LEU A 1 94 ? -2.698 -10.024 -9.668 1.00 80.75 94 LEU A N 1
ATOM 772 C CA . LEU A 1 94 ? -2.780 -8.568 -9.828 1.00 80.75 94 LEU A CA 1
ATOM 773 C C . LEU A 1 94 ? -3.720 -8.171 -10.974 1.00 80.75 94 LEU A C 1
ATOM 775 O O . LEU A 1 94 ? -3.381 -7.297 -11.775 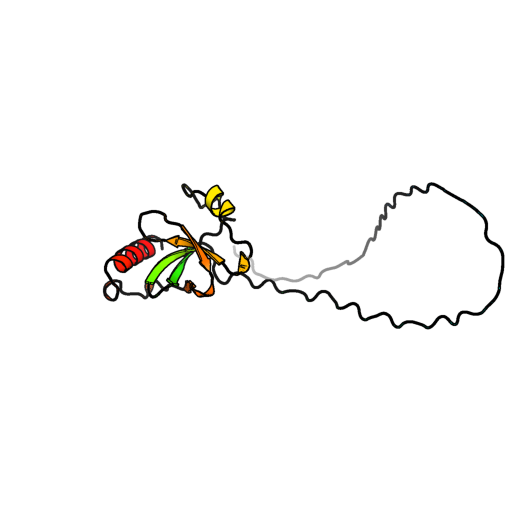1.00 80.75 94 LEU A O 1
ATOM 779 N N . ASP A 1 95 ? -4.881 -8.822 -11.061 1.00 76.81 95 ASP A N 1
ATOM 780 C CA . ASP A 1 95 ? -5.854 -8.562 -12.123 1.00 76.81 95 ASP A CA 1
ATOM 781 C C . ASP A 1 95 ? -6.238 -7.068 -12.162 1.00 76.81 95 ASP A C 1
ATOM 783 O O . ASP A 1 95 ? -6.490 -6.425 -11.137 1.00 76.81 95 ASP A O 1
ATOM 787 N N . ASP A 1 96 ? -6.248 -6.504 -13.372 1.00 83.81 96 ASP A N 1
ATOM 788 C CA . ASP A 1 96 ? -6.574 -5.105 -13.684 1.00 83.81 96 ASP A CA 1
ATOM 789 C C . ASP A 1 96 ? -5.622 -4.024 -13.130 1.00 83.81 96 ASP A C 1
ATOM 791 O O . ASP A 1 96 ? -6.005 -2.848 -13.064 1.00 83.81 96 ASP A O 1
ATOM 795 N N . LEU A 1 97 ? -4.395 -4.372 -12.723 1.00 89.88 97 LEU A N 1
ATOM 796 C CA . LEU A 1 97 ? -3.361 -3.389 -12.374 1.00 89.88 97 LEU A CA 1
ATOM 797 C C . LEU A 1 97 ? -2.395 -3.134 -13.546 1.00 89.88 97 LEU A C 1
ATOM 799 O O . LEU A 1 97 ? -2.049 -4.069 -14.270 1.00 89.88 97 LEU A O 1
ATOM 803 N N . PRO A 1 98 ? -1.899 -1.893 -13.731 1.00 92.94 98 PRO A N 1
ATOM 804 C CA . PRO A 1 98 ? -0.946 -1.558 -14.789 1.00 92.94 98 PRO A CA 1
ATOM 805 C C . PRO A 1 98 ? 0.464 -2.058 -14.429 1.00 92.94 98 PRO A C 1
ATOM 807 O O . PRO A 1 98 ? 1.369 -1.280 -14.125 1.00 92.94 98 PRO A O 1
ATOM 810 N N . THR A 1 99 ? 0.661 -3.380 -14.429 1.00 91.62 99 THR A N 1
ATOM 811 C CA . THR A 1 99 ? 1.903 -4.001 -13.947 1.00 91.62 99 THR A CA 1
ATOM 812 C C . THR A 1 99 ? 3.123 -3.523 -14.718 1.00 91.62 99 THR A C 1
ATOM 814 O O . THR A 1 99 ? 4.161 -3.277 -14.111 1.00 91.62 99 THR A O 1
ATOM 817 N N . ASP A 1 100 ? 3.013 -3.348 -16.034 1.00 91.56 100 ASP A N 1
ATOM 818 C CA . ASP A 1 100 ? 4.139 -2.906 -16.862 1.00 91.56 100 ASP A CA 1
ATOM 819 C C . ASP A 1 100 ? 4.592 -1.487 -16.488 1.00 91.56 100 ASP A C 1
ATOM 821 O O . ASP A 1 100 ? 5.793 -1.236 -16.357 1.00 91.56 100 ASP A O 1
ATOM 825 N N . GLU A 1 101 ? 3.647 -0.585 -16.201 1.00 94.25 101 GLU A N 1
ATOM 826 C CA . GLU A 1 101 ? 3.947 0.762 -15.706 1.00 94.25 101 GLU A CA 1
ATOM 827 C C . GLU A 1 101 ? 4.598 0.705 -14.321 1.00 94.25 101 GLU A C 1
ATOM 829 O O . GLU A 1 101 ? 5.636 1.333 -14.100 1.00 94.25 101 GLU A O 1
ATOM 834 N N . MET A 1 102 ? 4.060 -0.115 -13.414 1.00 94.75 102 MET A N 1
ATOM 835 C CA . MET A 1 102 ? 4.620 -0.327 -12.074 1.00 94.75 102 MET A CA 1
ATOM 836 C C . MET A 1 102 ? 6.059 -0.852 -12.117 1.00 94.75 102 MET A C 1
ATOM 838 O O . MET A 1 102 ? 6.904 -0.400 -11.338 1.00 94.75 102 MET A O 1
ATOM 842 N N . PHE A 1 103 ? 6.354 -1.780 -13.034 1.00 92.56 103 PHE A N 1
ATOM 843 C CA . PHE A 1 103 ? 7.704 -2.289 -13.273 1.00 92.56 103 PHE A CA 1
ATOM 844 C C . PHE A 1 103 ? 8.623 -1.213 -13.846 1.00 92.56 103 PHE A C 1
ATOM 846 O O . PHE A 1 103 ? 9.761 -1.090 -13.396 1.00 92.56 103 PHE A O 1
ATOM 853 N N . SER A 1 104 ? 8.143 -0.432 -14.814 1.00 93.44 104 SER A N 1
ATOM 854 C CA . SER A 1 104 ? 8.933 0.634 -15.438 1.00 93.44 104 SER A CA 1
ATOM 855 C C . SER A 1 104 ? 9.269 1.770 -14.464 1.00 93.44 104 SER A C 1
ATOM 857 O O . SER A 1 104 ? 10.346 2.353 -14.544 1.00 93.44 104 SER A O 1
ATOM 859 N N . ALA A 1 105 ? 8.388 2.034 -13.494 1.00 94.94 105 ALA A N 1
ATOM 860 C CA . ALA A 1 105 ? 8.561 3.046 -12.456 1.00 94.94 105 ALA A CA 1
ATOM 861 C C . ALA A 1 105 ? 9.394 2.564 -11.251 1.00 94.94 105 ALA A C 1
ATOM 863 O O . ALA A 1 105 ? 9.503 3.280 -10.252 1.00 94.94 105 ALA A O 1
ATOM 864 N N . LYS A 1 106 ? 9.956 1.348 -11.307 1.00 93.81 106 LYS A N 1
ATOM 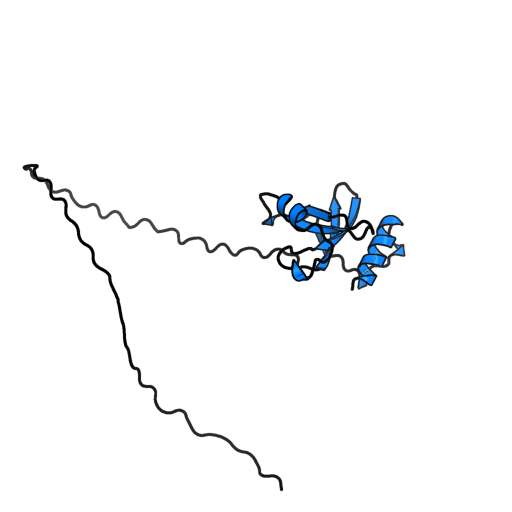865 C CA . LYS A 1 106 ? 10.729 0.756 -10.212 1.00 93.81 106 LYS A CA 1
ATOM 866 C C . LYS A 1 106 ? 11.975 1.604 -9.890 1.00 93.81 106 LYS A C 1
ATOM 868 O O . LYS A 1 106 ? 12.784 1.858 -10.783 1.00 93.81 106 LYS A O 1
ATOM 873 N N . PRO A 1 107 ? 12.182 2.009 -8.622 1.00 93.38 107 PRO A N 1
ATOM 874 C CA . PRO A 1 107 ? 13.389 2.716 -8.205 1.00 93.38 107 PRO A CA 1
ATOM 875 C C . PRO A 1 107 ? 14.656 1.884 -8.421 1.00 93.38 107 PRO A C 1
ATOM 877 O O . PRO A 1 107 ? 14.635 0.658 -8.303 1.00 93.38 107 PRO A O 1
ATOM 880 N N . HIS A 1 108 ? 15.779 2.566 -8.664 1.00 89.50 108 HIS A N 1
ATOM 881 C CA . HIS A 1 108 ? 17.091 1.927 -8.819 1.00 89.50 108 HIS A CA 1
ATOM 882 C C . HIS A 1 108 ? 17.482 1.122 -7.570 1.00 89.50 108 HIS A C 1
ATOM 884 O O . HIS A 1 108 ? 17.922 -0.019 -7.682 1.00 89.50 108 HIS A O 1
ATOM 890 N N . ASP A 1 109 ? 17.264 1.694 -6.382 1.00 87.38 109 ASP A N 1
ATOM 891 C CA . ASP A 1 109 ? 17.508 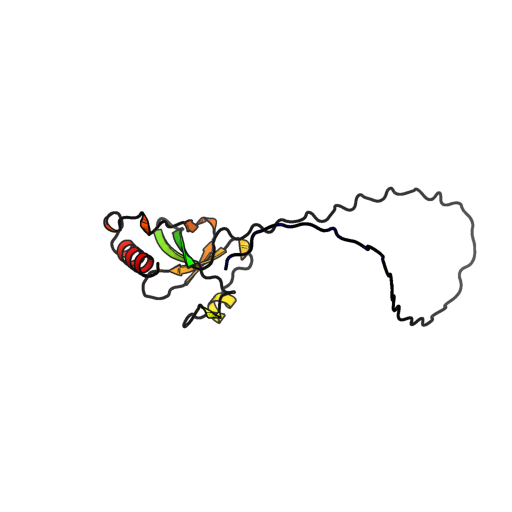1.028 -5.101 1.00 87.38 109 ASP A CA 1
ATOM 892 C C . ASP A 1 109 ? 16.233 0.373 -4.560 1.00 87.38 109 ASP A C 1
ATOM 894 O O . ASP A 1 109 ? 15.655 0.791 -3.560 1.00 87.38 109 ASP A O 1
ATOM 898 N N . TYR A 1 110 ? 15.737 -0.634 -5.274 1.00 84.50 110 TYR A N 1
ATOM 899 C CA . TYR A 1 110 ? 14.439 -1.237 -4.976 1.00 84.50 110 TYR A CA 1
ATOM 900 C C . TYR A 1 110 ? 14.352 -1.934 -3.614 1.00 84.50 110 TYR A C 1
ATOM 902 O O . TYR A 1 110 ? 13.246 -2.148 -3.133 1.00 84.50 110 TYR A O 1
ATOM 910 N N . MET A 1 111 ? 15.480 -2.274 -2.987 1.00 86.62 111 MET A N 1
ATOM 911 C CA . MET A 1 111 ? 15.489 -2.910 -1.665 1.00 86.62 111 MET A CA 1
ATOM 912 C C . MET A 1 111 ? 15.004 -1.962 -0.564 1.00 86.62 111 MET A C 1
ATOM 914 O O . MET A 1 111 ? 14.510 -2.407 0.467 1.00 86.62 111 MET A O 1
ATOM 918 N N . GLN A 1 112 ? 15.108 -0.649 -0.791 1.00 90.44 112 GLN A N 1
ATOM 919 C CA . GLN A 1 112 ? 14.650 0.378 0.145 1.00 90.44 112 GLN A CA 1
ATOM 920 C C . GLN A 1 112 ? 13.219 0.853 -0.125 1.00 90.44 112 GLN A C 1
ATOM 922 O O . GLN A 1 112 ? 12.771 1.819 0.503 1.00 90.44 112 GLN A O 1
ATOM 927 N N . TYR A 1 113 ? 12.507 0.224 -1.064 1.00 93.75 113 TYR A N 1
ATOM 928 C CA . TYR A 1 113 ? 11.162 0.618 -1.462 1.00 93.75 113 TYR A CA 1
ATOM 929 C C . TYR A 1 113 ? 10.219 -0.577 -1.489 1.00 93.75 113 TYR A C 1
ATOM 931 O O . TYR A 1 113 ? 10.591 -1.696 -1.822 1.00 93.75 113 TYR A O 1
ATOM 939 N N . VAL A 1 114 ? 8.958 -0.298 -1.203 1.00 94.75 114 VAL A N 1
ATOM 940 C CA . VAL A 1 114 ? 7.849 -1.226 -1.390 1.00 94.75 114 VAL A CA 1
ATOM 941 C C . VAL A 1 114 ? 6.852 -0.607 -2.350 1.00 94.75 114 VAL A C 1
ATOM 943 O O . VAL A 1 114 ? 6.606 0.601 -2.318 1.00 94.75 114 VAL A O 1
ATOM 946 N N . LEU A 1 115 ? 6.289 -1.424 -3.232 1.00 96.00 115 LEU A N 1
ATOM 947 C CA . LEU A 1 115 ? 5.179 -0.993 -4.063 1.00 96.00 115 LEU A CA 1
ATOM 948 C C . LEU A 1 115 ? 3.900 -1.099 -3.239 1.00 96.00 115 LEU A C 1
ATOM 950 O O . LEU A 1 115 ? 3.593 -2.156 -2.693 1.00 96.00 115 LEU A O 1
ATOM 954 N N . VAL A 1 116 ? 3.162 -0.002 -3.150 1.00 96.62 116 VAL A N 1
ATOM 955 C CA . VAL A 1 116 ? 1.926 0.086 -2.376 1.00 96.62 116 VAL A CA 1
ATOM 956 C C . VAL A 1 116 ? 0.785 0.461 -3.306 1.00 96.62 116 VAL A C 1
ATOM 958 O O . VAL A 1 116 ? 0.924 1.389 -4.102 1.00 96.62 116 VAL A O 1
ATOM 961 N N . LEU A 1 117 ? -0.346 -0.227 -3.168 1.00 96.31 117 LEU A N 1
ATOM 962 C CA . LEU A 1 117 ? -1.639 0.179 -3.717 1.00 96.31 117 LEU A CA 1
ATOM 963 C C . LEU A 1 117 ? -2.468 0.803 -2.590 1.00 96.31 117 LEU A C 1
ATOM 965 O O . LEU A 1 117 ? -2.713 0.147 -1.577 1.00 96.31 117 LEU A O 1
ATOM 969 N N . TYR A 1 118 ? -2.881 2.057 -2.742 1.00 96.56 118 TYR A N 1
ATOM 970 C CA . TYR A 1 118 ? -3.649 2.773 -1.726 1.00 96.56 118 TYR A CA 1
ATOM 971 C C . TYR A 1 118 ? -5.108 2.301 -1.677 1.00 96.56 118 TYR A C 1
ATOM 973 O O . TYR A 1 118 ? -5.705 1.963 -2.699 1.00 96.56 118 TYR A O 1
ATOM 981 N N . PHE A 1 119 ? -5.689 2.306 -0.476 1.00 95.25 119 PHE A N 1
ATOM 982 C CA . PHE A 1 119 ? -7.127 2.108 -0.266 1.00 95.25 119 PHE A CA 1
ATOM 983 C C . PHE A 1 119 ? -7.856 3.450 -0.391 1.00 95.25 119 PHE A C 1
ATOM 985 O O . PHE A 1 119 ? -8.276 4.038 0.601 1.00 95.25 119 PHE A O 1
ATOM 992 N N . ASP A 1 120 ? -7.899 3.997 -1.600 1.00 91.06 120 ASP A N 1
ATOM 993 C CA . ASP A 1 120 ? -8.521 5.293 -1.896 1.00 91.06 120 ASP A CA 1
ATOM 994 C C . ASP A 1 120 ? -9.641 5.204 -2.943 1.00 91.06 120 ASP A C 1
ATOM 996 O O . ASP A 1 120 ? -10.068 6.223 -3.487 1.00 91.06 120 ASP A O 1
ATOM 1000 N N . GLY A 1 121 ? -10.090 3.989 -3.270 1.00 86.44 121 GLY A N 1
ATOM 1001 C CA . GLY A 1 121 ? -11.074 3.726 -4.322 1.00 86.44 121 GLY A CA 1
ATOM 1002 C C . GLY A 1 121 ? -10.615 4.039 -5.756 1.00 86.44 121 GLY A C 1
ATOM 1003 O O . GLY A 1 121 ? -11.331 3.714 -6.702 1.00 86.44 121 GLY A O 1
ATOM 1004 N N . GLN A 1 122 ? -9.432 4.632 -5.952 1.00 89.25 122 GLN A N 1
ATOM 1005 C CA . GLN A 1 122 ? -8.925 5.077 -7.257 1.00 89.25 122 GLN A CA 1
ATOM 1006 C C . GLN A 1 122 ? -7.840 4.158 -7.829 1.00 89.25 122 GLN A C 1
ATOM 1008 O O . GLN A 1 122 ? -7.338 4.410 -8.922 1.00 89.25 122 GLN A O 1
ATOM 1013 N N . LYS A 1 123 ? -7.490 3.077 -7.115 1.00 89.19 123 LYS A N 1
ATOM 1014 C CA . LYS A 1 123 ? -6.393 2.158 -7.469 1.00 89.19 123 LYS A CA 1
ATOM 1015 C C . LYS A 1 123 ? -5.055 2.895 -7.659 1.00 89.19 123 LYS A C 1
ATOM 1017 O O . LYS A 1 123 ? -4.220 2.467 -8.460 1.00 89.19 123 LYS A O 1
ATOM 1022 N N . ASN A 1 124 ? -4.829 3.986 -6.924 1.00 94.44 124 ASN A N 1
ATOM 1023 C CA . ASN A 1 124 ? -3.551 4.687 -6.988 1.00 94.44 124 ASN A CA 1
ATOM 1024 C C . ASN A 1 124 ? -2.450 3.814 -6.386 1.00 94.44 124 ASN A C 1
ATOM 1026 O O . ASN A 1 124 ? -2.631 3.178 -5.346 1.00 94.44 124 ASN A O 1
ATOM 1030 N N . TRP A 1 125 ? -1.281 3.816 -7.017 1.00 96.06 125 TRP A N 1
ATOM 1031 C CA . TRP A 1 125 ? -0.127 3.045 -6.575 1.00 96.06 125 TRP A CA 1
ATOM 1032 C C . TRP A 1 125 ? 1.135 3.897 -6.568 1.00 96.06 125 TRP A C 1
ATOM 1034 O O . TRP A 1 125 ? 1.255 4.872 -7.312 1.00 96.06 125 TRP A O 1
ATOM 1044 N N . ARG A 1 126 ? 2.093 3.539 -5.712 1.00 96.50 126 ARG A N 1
ATOM 1045 C CA . ARG A 1 126 ? 3.390 4.217 -5.640 1.00 96.50 126 ARG A CA 1
ATOM 1046 C C . ARG A 1 126 ? 4.460 3.310 -5.049 1.00 96.50 126 ARG A C 1
ATOM 1048 O O . ARG A 1 126 ? 4.195 2.525 -4.143 1.00 96.50 126 ARG A O 1
ATOM 1055 N N . TRP A 1 127 ? 5.691 3.479 -5.521 1.00 96.44 127 TRP A N 1
ATOM 1056 C CA . TRP A 1 127 ? 6.877 2.993 -4.822 1.00 96.44 127 TRP A CA 1
ATOM 1057 C C . TRP A 1 127 ? 7.195 3.915 -3.645 1.00 96.44 127 TRP A C 1
ATOM 1059 O O . TRP A 1 127 ? 7.547 5.082 -3.828 1.00 96.44 127 TRP A O 1
ATOM 1069 N N . VAL A 1 128 ? 7.057 3.396 -2.431 1.00 95.56 128 VAL A N 1
ATOM 1070 C CA . VAL A 1 128 ? 7.238 4.138 -1.182 1.00 95.56 128 VAL A CA 1
ATOM 1071 C C . VAL A 1 128 ? 8.491 3.638 -0.484 1.00 95.56 128 VAL A C 1
ATOM 1073 O O . VAL A 1 128 ? 8.711 2.434 -0.391 1.00 95.56 128 VAL A O 1
ATOM 1076 N N . SER A 1 129 ? 9.319 4.557 0.013 1.00 95.00 129 SER A N 1
ATOM 1077 C CA . SER A 1 129 ? 10.497 4.169 0.787 1.00 95.00 129 SER A CA 1
ATOM 1078 C C . SER A 1 129 ? 10.076 3.497 2.091 1.00 95.00 129 SER A C 1
ATOM 1080 O O . SER A 1 129 ? 9.240 4.033 2.819 1.00 95.00 129 SER A O 1
ATOM 1082 N N . VAL A 1 130 ? 10.704 2.365 2.409 1.00 93.75 130 VAL A N 1
ATOM 1083 C CA . VAL A 1 130 ? 10.434 1.535 3.594 1.00 93.75 130 VAL A CA 1
ATOM 1084 C C . VAL A 1 130 ? 10.434 2.353 4.890 1.00 93.75 130 VAL A C 1
ATOM 1086 O O . VAL A 1 130 ? 9.624 2.103 5.773 1.00 93.75 130 VAL A O 1
ATOM 1089 N N . LYS A 1 131 ? 11.254 3.408 4.980 1.00 93.50 131 LYS A N 1
ATOM 1090 C CA . LYS A 1 131 ? 11.324 4.297 6.156 1.00 93.50 131 LYS A CA 1
ATOM 1091 C C . LYS A 1 131 ? 10.013 5.028 6.494 1.00 93.50 131 LYS A C 1
ATOM 1093 O O . LYS A 1 131 ? 9.874 5.524 7.606 1.00 93.50 131 LYS A O 1
ATOM 1098 N N . TYR A 1 132 ? 9.088 5.144 5.539 1.00 95.50 132 TYR A N 1
ATOM 1099 C CA . TYR A 1 132 ? 7.776 5.776 5.726 1.00 95.50 132 TYR A CA 1
ATOM 1100 C C . TYR A 1 132 ? 6.649 4.757 5.922 1.00 95.50 132 TYR A C 1
ATOM 1102 O O . TYR A 1 132 ? 5.484 5.148 6.035 1.00 95.50 132 TYR A O 1
ATOM 1110 N N . VAL A 1 133 ? 6.976 3.464 5.927 1.00 95.69 133 VAL A N 1
ATOM 1111 C CA . VAL A 1 133 ? 6.015 2.366 5.933 1.00 95.69 133 VAL A CA 1
ATOM 1112 C C . VAL A 1 133 ? 6.042 1.671 7.288 1.00 95.69 133 VAL A C 1
ATOM 1114 O O . VAL A 1 133 ? 7.097 1.420 7.858 1.00 95.69 133 VAL A O 1
ATOM 1117 N N . SER A 1 134 ? 4.865 1.370 7.827 1.00 95.56 134 SER A N 1
ATOM 1118 C CA . SER A 1 134 ? 4.720 0.589 9.060 1.00 95.56 134 SER A CA 1
ATOM 1119 C C . SER A 1 134 ? 3.486 -0.296 8.987 1.00 95.56 134 SER A C 1
ATOM 1121 O O . SER A 1 134 ? 2.527 0.029 8.290 1.00 95.56 134 SER A O 1
ATOM 1123 N N . TYR A 1 135 ? 3.480 -1.408 9.717 1.00 95.12 135 TYR A N 1
ATOM 1124 C CA . TYR A 1 135 ? 2.328 -2.303 9.752 1.00 95.12 135 TYR A CA 1
ATOM 1125 C C 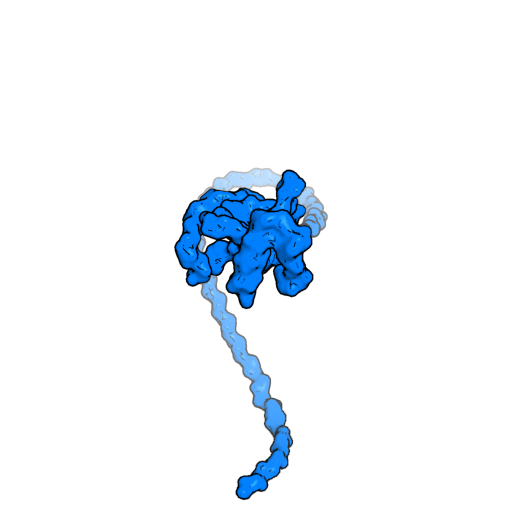. TYR A 1 135 ? 1.061 -1.603 10.249 1.00 95.12 135 TYR A C 1
ATOM 1127 O O . TYR A 1 135 ? 1.058 -0.889 11.256 1.00 95.12 135 TYR A O 1
ATOM 1135 N N . CYS A 1 136 ? -0.048 -1.844 9.555 1.00 94.06 136 CYS A N 1
ATOM 1136 C CA . CYS A 1 136 ? -1.366 -1.390 9.962 1.00 94.06 136 CYS A CA 1
ATOM 1137 C C . CYS A 1 136 ? -2.172 -2.578 10.492 1.00 94.06 136 CYS A C 1
ATOM 1139 O O . CYS A 1 136 ? -2.658 -3.422 9.744 1.00 94.06 136 CYS A O 1
ATOM 1141 N N . LEU A 1 137 ? -2.356 -2.630 11.813 1.00 92.75 137 LEU A N 1
ATOM 1142 C CA . LEU A 1 137 ? -3.158 -3.659 12.477 1.00 92.75 137 LEU A CA 1
ATOM 1143 C C . LEU A 1 137 ? -4.656 -3.346 12.367 1.00 92.75 137 LEU A C 1
ATOM 1145 O O . LEU A 1 137 ? -5.332 -3.103 13.369 1.00 92.75 137 LEU A O 1
ATOM 1149 N N . VAL A 1 138 ? -5.175 -3.356 11.138 1.00 92.38 138 VAL A N 1
ATOM 1150 C CA . VAL A 1 138 ? -6.530 -2.917 10.758 1.00 92.38 138 VAL A CA 1
ATOM 1151 C C . VAL A 1 138 ? -7.632 -3.472 11.672 1.00 92.38 138 VAL A C 1
ATOM 1153 O O . VAL A 1 138 ? -8.555 -2.744 12.043 1.00 92.38 138 VAL A O 1
ATOM 1156 N N . LYS A 1 139 ? -7.526 -4.741 12.095 1.00 90.38 139 LYS A N 1
ATOM 1157 C CA . LYS A 1 139 ? -8.507 -5.409 12.975 1.00 90.38 139 LYS A CA 1
ATOM 1158 C C . LYS A 1 1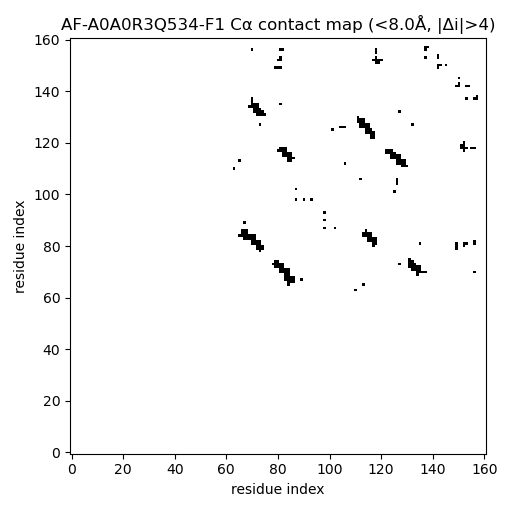39 ? -8.633 -4.760 14.360 1.00 90.38 139 LYS A C 1
ATOM 1160 O O . LYS A 1 139 ? -9.701 -4.814 14.958 1.00 90.38 139 LYS A O 1
ATOM 1165 N N . SER A 1 140 ? -7.564 -4.140 14.859 1.00 90.38 140 SER A N 1
ATOM 1166 C CA . SER A 1 140 ? -7.519 -3.501 16.185 1.00 90.38 140 SER A CA 1
ATOM 1167 C C . SER A 1 140 ? -7.914 -2.020 16.178 1.00 90.38 140 SER A C 1
ATOM 1169 O O . SER A 1 140 ? -8.130 -1.438 17.238 1.00 90.38 140 SER A O 1
ATOM 1171 N N . ILE A 1 141 ? -8.030 -1.405 14.997 1.00 91.06 141 ILE A N 1
ATOM 1172 C CA . ILE A 1 141 ? -8.249 0.035 14.851 1.00 91.06 141 ILE A CA 1
ATOM 1173 C C . ILE A 1 141 ? -9.747 0.355 14.802 1.00 91.06 141 ILE A C 1
ATOM 1175 O O . ILE A 1 141 ? -10.506 -0.229 14.016 1.00 91.06 141 ILE A O 1
ATOM 1179 N N . LYS A 1 142 ? -10.182 1.342 15.590 1.00 91.00 142 LYS A N 1
ATOM 1180 C CA . LYS A 1 142 ? -11.510 1.950 15.461 1.00 91.00 142 LYS A CA 1
ATOM 1181 C C . LYS A 1 142 ? -11.436 3.066 14.423 1.00 91.00 142 LYS A C 1
ATOM 1183 O O . LYS A 1 142 ? -10.606 3.959 14.522 1.00 91.00 142 LYS A O 1
ATOM 1188 N N . ALA A 1 143 ? -12.292 3.003 13.404 1.00 87.31 143 ALA A N 1
ATOM 1189 C CA . ALA A 1 143 ? -12.264 3.991 12.325 1.00 87.31 143 ALA A CA 1
ATOM 1190 C C . ALA A 1 143 ? -12.627 5.396 12.837 1.00 87.31 143 ALA A C 1
ATOM 1192 O O . ALA A 1 143 ? -12.067 6.382 12.382 1.00 87.31 143 ALA A O 1
ATOM 1193 N N . GLU A 1 144 ? -13.521 5.486 13.820 1.00 89.06 144 GLU A N 1
ATOM 1194 C CA . GLU A 1 144 ? -14.009 6.743 14.404 1.00 89.06 144 GLU A CA 1
ATOM 1195 C C . GLU A 1 144 ? -12.901 7.668 14.932 1.00 89.06 144 GLU A C 1
ATOM 1197 O O . GLU A 1 144 ? -13.089 8.881 14.926 1.00 89.06 144 GLU A O 1
ATOM 1202 N N . ASP A 1 145 ? -11.739 7.116 15.294 1.00 90.12 145 ASP A N 1
ATOM 1203 C CA . ASP A 1 145 ? -10.590 7.866 15.813 1.00 90.12 145 ASP A CA 1
ATOM 1204 C C . ASP A 1 145 ? -9.831 8.651 14.720 1.00 90.12 145 ASP A C 1
ATOM 1206 O O . ASP A 1 145 ? -8.899 9.398 15.020 1.00 90.12 145 ASP A O 1
ATOM 1210 N N . TYR A 1 146 ? -10.203 8.483 13.445 1.00 91.19 146 TYR A N 1
ATOM 1211 C CA . TYR A 1 146 ? -9.472 9.017 12.296 1.00 91.19 146 TYR A CA 1
ATOM 1212 C C . TYR A 1 146 ? -10.305 9.992 11.443 1.00 91.19 146 TYR A C 1
ATOM 1214 O O . TYR A 1 146 ? -11.538 9.920 11.411 1.00 91.19 146 TYR A O 1
ATOM 1222 N N . PRO A 1 147 ? -9.647 10.893 10.684 1.00 91.44 147 PRO A N 1
ATOM 1223 C CA . PRO A 1 147 ? -10.323 11.799 9.757 1.00 91.44 147 PRO A CA 1
ATOM 1224 C C . PRO A 1 147 ? -11.168 11.067 8.694 1.00 91.44 147 PRO A C 1
ATOM 1226 O O . PRO A 1 147 ? -10.850 9.931 8.338 1.00 91.44 147 PRO A O 1
ATOM 1229 N N . PRO A 1 148 ? -12.205 11.713 8.116 1.00 89.88 148 PRO A N 1
ATOM 1230 C CA . PRO A 1 148 ? -13.093 11.118 7.109 1.00 89.88 148 PRO A CA 1
ATOM 1231 C C . PRO A 1 148 ? -12.388 10.354 5.980 1.00 89.88 148 PRO A C 1
ATOM 1233 O O . PRO A 1 148 ? -12.734 9.203 5.744 1.00 89.88 148 PRO A O 1
ATOM 1236 N N . ALA A 1 149 ? -11.363 10.942 5.360 1.00 86.06 149 ALA A N 1
ATOM 1237 C CA . ALA A 1 149 ? -10.633 10.300 4.264 1.00 86.06 149 ALA A CA 1
ATOM 1238 C C . ALA A 1 149 ? -9.947 8.988 4.694 1.00 86.06 149 ALA A C 1
ATOM 1240 O O . ALA A 1 149 ? -9.994 7.984 3.992 1.00 86.06 149 ALA A O 1
ATOM 1241 N N . VAL A 1 150 ? -9.361 8.962 5.895 1.00 91.81 150 VAL A N 1
ATOM 1242 C CA . VAL A 1 150 ? -8.703 7.763 6.439 1.00 91.81 150 VAL A CA 1
ATOM 1243 C C . VAL A 1 150 ? -9.733 6.724 6.889 1.00 91.81 150 VAL A C 1
ATOM 1245 O O . VAL A 1 150 ? -9.465 5.528 6.827 1.00 91.81 150 VAL A O 1
ATOM 1248 N N . ARG A 1 151 ? -10.933 7.147 7.308 1.00 93.44 151 ARG A N 1
ATOM 1249 C CA . ARG A 1 151 ? -12.028 6.229 7.667 1.00 93.44 151 ARG A CA 1
ATOM 1250 C C . ARG A 1 151 ? -12.502 5.398 6.491 1.00 93.44 151 ARG A C 1
ATOM 1252 O O . ARG A 1 151 ? -12.745 4.205 6.663 1.00 93.44 151 ARG A O 1
ATOM 1259 N N . GLU A 1 152 ? -12.633 6.013 5.323 1.00 92.56 152 GLU A N 1
ATOM 1260 C CA . GLU A 1 152 ? -13.016 5.301 4.104 1.00 92.56 152 GLU A CA 1
ATOM 1261 C C . GLU A 1 152 ? -11.937 4.294 3.707 1.00 92.56 152 GLU A C 1
ATOM 1263 O O . GLU A 1 152 ? -12.253 3.116 3.539 1.00 92.56 152 GLU A O 1
ATOM 1268 N N . ALA A 1 153 ? -10.668 4.711 3.729 1.00 94.06 153 ALA A N 1
ATOM 1269 C CA . ALA A 1 153 ? -9.529 3.826 3.498 1.00 94.06 153 ALA A CA 1
ATOM 1270 C C . ALA A 1 153 ? -9.471 2.653 4.492 1.00 94.06 153 ALA A C 1
ATOM 1272 O O . ALA A 1 153 ? -9.251 1.508 4.106 1.00 94.06 153 ALA A O 1
ATOM 1273 N N . LEU A 1 154 ? -9.725 2.902 5.783 1.00 95.06 154 LEU A N 1
ATOM 1274 C CA . LEU A 1 154 ? -9.803 1.856 6.811 1.00 95.06 154 LEU A CA 1
ATOM 1275 C C . LEU A 1 154 ? -10.955 0.883 6.560 1.00 95.06 154 LEU A C 1
ATOM 1277 O O . LEU A 1 154 ? -10.823 -0.304 6.852 1.00 95.06 154 LEU A O 1
ATOM 1281 N N . ARG A 1 155 ? -12.096 1.369 6.067 1.00 93.50 155 ARG A N 1
ATOM 1282 C CA . ARG A 1 155 ? -13.246 0.522 5.737 1.00 93.50 155 ARG A CA 1
ATOM 1283 C C . ARG A 1 155 ? -12.926 -0.388 4.553 1.00 93.50 155 ARG A C 1
ATOM 1285 O O . ARG A 1 155 ? -13.229 -1.573 4.630 1.00 93.50 155 ARG A O 1
ATOM 1292 N N . GLU A 1 156 ? -12.299 0.139 3.506 1.00 93.62 156 GLU A N 1
ATOM 1293 C CA . GLU A 1 156 ? -11.835 -0.658 2.362 1.00 93.62 156 GLU A CA 1
ATOM 1294 C C . GLU A 1 156 ? -10.781 -1.686 2.786 1.00 93.62 156 GLU A C 1
ATOM 1296 O O . GLU A 1 156 ? -10.920 -2.868 2.486 1.00 93.62 156 GLU A O 1
ATOM 1301 N N . ALA A 1 157 ? -9.798 -1.270 3.586 1.00 94.69 157 ALA A N 1
ATOM 1302 C CA . ALA A 1 157 ? -8.787 -2.163 4.143 1.00 94.69 157 ALA A CA 1
ATOM 1303 C C . ALA A 1 157 ? -9.392 -3.282 5.009 1.00 94.69 157 ALA A C 1
ATOM 1305 O O . ALA A 1 157 ? -8.909 -4.409 4.996 1.00 94.69 157 ALA A O 1
ATOM 1306 N N . LYS A 1 158 ? -10.466 -2.996 5.760 1.00 94.38 158 LYS A N 1
ATOM 1307 C CA . LYS A 1 158 ? -11.209 -4.012 6.526 1.00 94.38 158 LYS A CA 1
ATOM 1308 C C . LYS A 1 158 ? -11.976 -4.977 5.635 1.00 94.38 158 LYS A C 1
ATOM 1310 O O . LYS A 1 158 ? -12.067 -6.140 5.994 1.00 94.38 158 LYS A O 1
ATOM 1315 N N . ALA A 1 159 ? -12.548 -4.492 4.536 1.00 93.25 159 ALA A N 1
ATOM 1316 C CA . ALA A 1 159 ? -13.291 -5.316 3.586 1.00 93.25 159 ALA A CA 1
ATOM 1317 C C . ALA A 1 159 ? -12.377 -6.210 2.733 1.00 93.25 159 ALA A C 1
ATOM 1319 O O . ALA A 1 159 ? -12.842 -7.197 2.175 1.00 93.25 159 ALA A O 1
ATOM 1320 N N . PHE A 1 160 ? -11.100 -5.845 2.620 1.00 92.00 160 PHE A N 1
ATOM 1321 C CA . PHE A 1 160 ? -10.084 -6.625 1.924 1.00 92.00 160 PHE A CA 1
ATOM 1322 C C . PHE A 1 160 ? -9.634 -7.885 2.694 1.00 92.00 160 PHE A C 1
ATOM 1324 O O . PHE A 1 160 ? -9.233 -8.857 2.060 1.00 92.00 160 PHE A O 1
ATOM 1331 N N . LEU A 1 161 ? -9.695 -7.868 4.034 1.00 88.94 161 LEU A N 1
ATOM 1332 C CA . LEU A 1 161 ? -9.326 -8.992 4.915 1.00 88.94 161 LEU A CA 1
ATOM 1333 C C . LEU A 1 161 ? -10.412 -10.069 5.002 1.00 88.94 161 LEU A C 1
ATOM 1335 O O . LEU A 1 161 ? -10.025 -11.248 5.171 1.00 88.94 161 LEU A O 1
#

Mean predicted aligned error: 17.89 Å

Foldseek 3Di:
DDDDDDDDDDDDDDDDDDDDDDDDDDDDDDDDDDDDDDDDDDDPPPPPPPDPPPDPPPPPLPPQPADFQFWKWFQDPNDIFIWTFHDLVVVVVVPPDPSVVVVVQQDPPNSQWTWTQTLQVPRDIDTGGPVRIDGDPLVPDDLVVDDPRRSSRSVSSVVSD

pLDDT: mean 75.28, std 21.13, range [38.25, 97.12]

Sequence (161 aa):
MTYRSDPLKSPKFLTTDTSTMEESSSADEEIHLRRGRRRNTRKSRKLIPPQPMERPVETVEVACEFQHDDIVWITENDERKIGRVIDLRMRVLLDDLPTDEMFSAKPHDYMQYVLVLYFDGQKNWRWVSVKYVSYCLVKSIKAEDYPPAVREALREAKAFL

Nearest PDB structures (foldseek):
  2x35-assembly1_A  TM=6.037E-01  e=9.345E-04  Homo sapiens
  3lyi-assembly2_B  TM=5.451E-01  e=2.516E-03  Homo sapiens
  6zvk-assembly1_T2  TM=5.547E-01  e=2.426E+00  Oryctolagus cuniculus
  7qgg-assembly1_G  TM=2.633E-01  e=1.478E+00  Rattus norvegicus
  2xrc-assembly3_C  TM=5.317E-01  e=6.949E+00  Homo sapiens

Organism: NCBI:txid42155

Radius of gyration: 32.42 Å; Cα contacts (8 Å, |Δi|>4): 142; chains: 1; bounding box: 86×74×49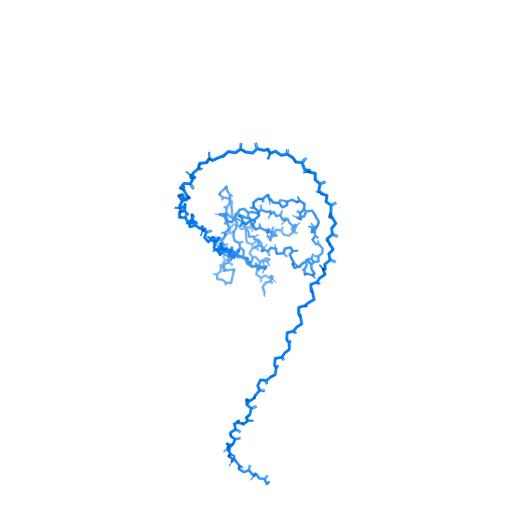 Å